Protein AF-A0A662JH43-F1 (afdb_monomer_lite)

Structure (mmCIF, N/CA/C/O backbone):
dat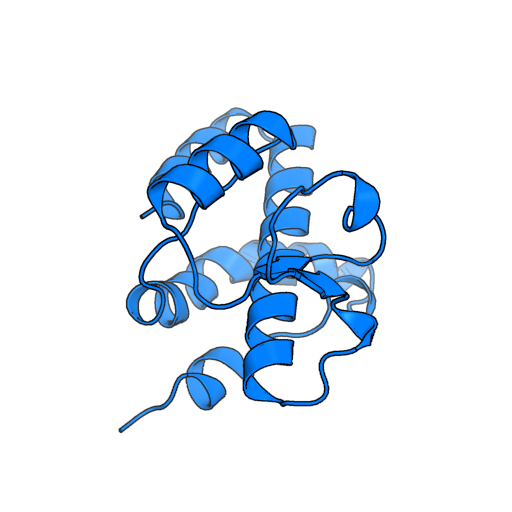a_AF-A0A662JH43-F1
#
_entry.id   AF-A0A662JH43-F1
#
loop_
_atom_site.group_PDB
_atom_site.id
_atom_site.type_symbol
_atom_site.label_atom_id
_atom_site.label_alt_id
_atom_site.label_comp_id
_atom_site.label_asym_id
_atom_site.label_entity_id
_atom_site.label_seq_id
_atom_site.pdbx_PDB_ins_code
_atom_site.Cartn_x
_atom_site.Cartn_y
_atom_site.Cartn_z
_atom_site.occupancy
_atom_site.B_iso_or_equiv
_atom_site.auth_seq_id
_atom_site.auth_comp_id
_atom_site.auth_asym_id
_atom_site.auth_atom_id
_atom_site.pdbx_PDB_model_num
ATOM 1 N N . MET A 1 1 ? -15.881 -8.369 -20.693 1.00 44.06 1 MET A N 1
ATOM 2 C CA . MET A 1 1 ? -15.525 -7.428 -19.609 1.00 44.06 1 MET A CA 1
ATOM 3 C C . MET A 1 1 ? -14.237 -7.939 -18.969 1.00 44.06 1 MET A C 1
ATOM 5 O O . MET A 1 1 ? -14.264 -9.003 -18.367 1.00 44.06 1 MET A O 1
ATOM 9 N N . VAL A 1 2 ? -13.100 -7.278 -19.202 1.00 55.19 2 VAL A N 1
ATOM 10 C CA . VAL A 1 2 ? -11.789 -7.701 -18.664 1.00 55.19 2 VAL A CA 1
ATOM 11 C C . VAL A 1 2 ? -11.764 -7.339 -17.175 1.00 55.19 2 VAL A C 1
ATOM 13 O O . VAL A 1 2 ? -11.809 -6.162 -16.828 1.00 55.19 2 VAL A O 1
ATOM 16 N N . GLY A 1 3 ? -11.802 -8.336 -16.289 1.00 76.62 3 GLY A N 1
ATOM 17 C CA . GLY A 1 3 ? -11.985 -8.128 -14.846 1.00 76.62 3 GLY A CA 1
ATOM 18 C C . GLY A 1 3 ? -10.690 -7.799 -14.088 1.00 76.62 3 GLY A C 1
ATOM 19 O O . GLY A 1 3 ? -9.588 -8.084 -14.554 1.00 76.62 3 GLY A O 1
ATOM 20 N N . PHE A 1 4 ? -10.808 -7.281 -12.859 1.00 80.88 4 PHE A N 1
ATOM 21 C CA . PHE A 1 4 ? -9.679 -7.005 -11.945 1.00 80.88 4 PHE A CA 1
ATOM 22 C C . PHE A 1 4 ? -8.697 -8.181 -11.804 1.00 80.88 4 PHE A C 1
ATOM 24 O O . PHE A 1 4 ? -7.477 -8.002 -11.787 1.00 80.88 4 PHE A O 1
ATOM 31 N N . LEU A 1 5 ? -9.215 -9.412 -11.747 1.00 81.88 5 LEU A N 1
ATOM 32 C CA . LEU A 1 5 ? -8.386 -10.615 -11.656 1.00 81.88 5 LEU A CA 1
ATOM 33 C C . LEU A 1 5 ? -7.508 -10.833 -12.890 1.00 81.88 5 LEU A C 1
ATOM 35 O O . LEU A 1 5 ? -6.438 -11.415 -12.757 1.00 81.88 5 LEU A O 1
ATOM 39 N N . GLU A 1 6 ? -7.935 -10.376 -14.066 1.00 82.69 6 GLU A N 1
ATOM 40 C CA . GLU A 1 6 ? -7.190 -10.510 -15.314 1.00 82.69 6 GLU A CA 1
ATOM 41 C C . GLU A 1 6 ? -6.037 -9.508 -15.386 1.00 82.69 6 GLU A C 1
ATOM 43 O O . GLU A 1 6 ? -4.886 -9.906 -15.579 1.00 82.69 6 GLU A O 1
ATOM 48 N N . TYR A 1 7 ? -6.317 -8.237 -15.091 1.00 81.00 7 TYR A N 1
ATOM 49 C CA . TYR A 1 7 ? -5.297 -7.189 -15.025 1.00 81.00 7 TYR A CA 1
ATOM 50 C C . TYR A 1 7 ? -4.273 -7.396 -13.906 1.00 81.00 7 TYR A C 1
ATOM 52 O O . TYR A 1 7 ? -3.178 -6.847 -13.979 1.00 81.00 7 TYR A O 1
ATOM 60 N N . SER A 1 8 ? -4.585 -8.220 -12.902 1.00 81.00 8 SER A N 1
ATOM 61 C CA . SER A 1 8 ? -3.707 -8.537 -11.768 1.00 81.00 8 SER A CA 1
ATOM 62 C C . SER A 1 8 ? -3.024 -9.917 -11.866 1.00 81.00 8 SER A C 1
ATOM 64 O O . SER A 1 8 ? -2.296 -10.319 -10.946 1.00 81.00 8 SER A O 1
ATOM 66 N N . LYS A 1 9 ? -3.192 -10.657 -12.980 1.00 82.88 9 LYS A N 1
ATOM 67 C CA . LYS A 1 9 ? -2.563 -11.985 -13.187 1.00 82.88 9 LYS A CA 1
ATOM 68 C C . LYS A 1 9 ? -1.039 -11.944 -13.093 1.00 82.88 9 LYS A C 1
ATOM 70 O O . LYS A 1 9 ? -0.443 -12.868 -12.553 1.00 82.88 9 LYS A O 1
ATOM 75 N N . TRP A 1 10 ? -0.423 -10.872 -13.584 1.00 80.94 10 TRP A N 1
ATOM 76 C CA . TRP A 1 10 ? 1.032 -10.713 -13.635 1.00 80.94 10 TRP A CA 1
ATOM 77 C C . TRP A 1 10 ? 1.686 -10.505 -12.263 1.00 80.94 10 TRP A C 1
ATOM 79 O O . TRP A 1 10 ? 2.904 -10.667 -12.157 1.00 80.94 10 TRP A O 1
ATOM 89 N N . LEU A 1 11 ? 0.910 -10.115 -11.242 1.00 81.75 11 LEU A N 1
ATOM 90 C CA . LEU A 1 11 ? 1.435 -9.849 -9.906 1.00 81.75 11 LEU A CA 1
ATOM 91 C C . LEU A 1 11 ? 1.972 -11.132 -9.287 1.00 81.75 11 LEU A C 1
ATOM 93 O O . LEU A 1 11 ? 1.227 -12.104 -9.113 1.00 81.75 11 LEU A O 1
ATOM 97 N N . LYS A 1 12 ? 3.242 -11.070 -8.906 1.00 79.44 12 LYS A N 1
ATOM 98 C CA . LYS A 1 12 ? 3.929 -12.054 -8.074 1.00 79.44 12 LYS A CA 1
ATOM 99 C C . LYS A 1 12 ? 4.296 -11.387 -6.756 1.00 79.44 12 LYS A C 1
ATOM 101 O O . LYS A 1 12 ? 4.382 -10.157 -6.694 1.00 79.44 12 LYS A O 1
ATOM 106 N N . HIS A 1 13 ? 4.486 -12.167 -5.700 1.00 76.12 13 HIS A N 1
ATOM 107 C CA . HIS A 1 13 ? 4.948 -11.582 -4.449 1.00 76.12 13 HIS A CA 1
ATOM 108 C C . HIS A 1 13 ? 6.387 -11.121 -4.624 1.00 76.12 13 HIS A C 1
ATOM 110 O O . HIS A 1 13 ? 7.220 -11.861 -5.149 1.00 76.12 13 HIS A O 1
ATOM 116 N N . PHE A 1 14 ? 6.700 -9.903 -4.180 1.00 74.81 14 PHE A N 1
ATOM 117 C CA . PHE A 1 14 ? 8.048 -9.357 -4.326 1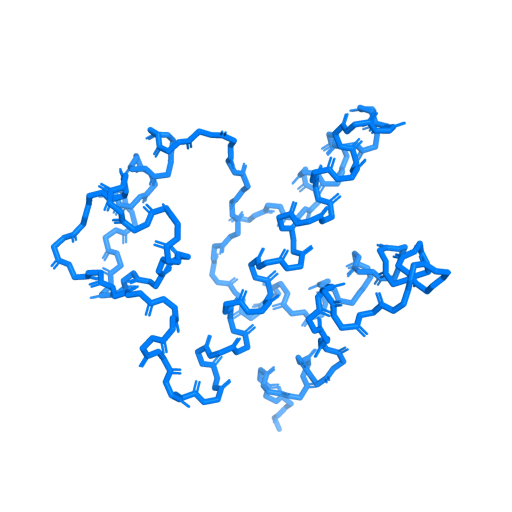.00 74.81 14 PHE A CA 1
ATOM 118 C C . PHE A 1 14 ? 9.124 -10.258 -3.686 1.00 74.81 14 PHE A C 1
ATOM 120 O O . PHE A 1 14 ? 10.257 -10.323 -4.164 1.00 74.81 14 PHE A O 1
ATOM 127 N N . ARG A 1 15 ? 8.753 -11.008 -2.636 1.00 74.38 15 ARG A N 1
ATOM 128 C CA . ARG A 1 15 ? 9.615 -11.984 -1.950 1.00 74.38 15 ARG A CA 1
ATOM 129 C C . ARG A 1 15 ? 9.901 -13.249 -2.768 1.00 74.38 15 ARG A C 1
ATOM 131 O O . ARG A 1 15 ? 10.967 -13.825 -2.602 1.00 74.38 15 ARG A O 1
ATOM 138 N N . GLU A 1 16 ? 9.001 -13.651 -3.664 1.00 82.31 16 GLU A N 1
ATOM 139 C CA . GLU A 1 16 ? 9.156 -14.839 -4.526 1.00 82.31 16 GLU A CA 1
ATOM 140 C C . GLU A 1 16 ? 10.035 -14.568 -5.758 1.00 82.31 16 GLU A C 1
ATOM 142 O O . GLU A 1 16 ? 10.413 -15.478 -6.498 1.00 82.31 16 GLU A O 1
ATOM 147 N N . ILE A 1 17 ? 10.342 -13.299 -6.026 1.00 82.19 17 ILE A N 1
ATOM 148 C CA . ILE A 1 17 ? 11.148 -12.897 -7.173 1.00 82.19 17 ILE A CA 1
ATOM 149 C C . ILE A 1 17 ? 12.624 -12.968 -6.777 1.00 82.19 17 ILE A C 1
ATOM 151 O O . ILE A 1 17 ? 13.060 -12.266 -5.868 1.00 82.19 17 ILE A O 1
ATOM 155 N N . GLY A 1 18 ? 13.399 -13.788 -7.494 1.00 81.62 18 GLY A N 1
ATOM 156 C CA . GLY A 1 18 ? 14.859 -13.852 -7.341 1.00 81.62 18 GLY A CA 1
ATOM 157 C C . GLY A 1 18 ? 15.513 -12.472 -7.488 1.00 81.62 18 GLY A C 1
ATOM 158 O O . GLY A 1 18 ? 15.041 -11.643 -8.269 1.00 81.62 18 GLY A O 1
ATOM 159 N N . SER A 1 19 ? 16.575 -12.218 -6.722 1.00 78.12 19 SER A N 1
ATOM 160 C CA . SER A 1 19 ? 17.290 -10.931 -6.607 1.00 78.12 19 SER A CA 1
ATOM 161 C C . SER A 1 19 ? 17.554 -10.239 -7.948 1.00 78.12 19 SER A C 1
ATOM 163 O O . SER A 1 19 ? 17.207 -9.079 -8.155 1.00 78.12 19 SER A O 1
ATOM 165 N N . ASP A 1 20 ? 18.091 -11.004 -8.878 1.00 78.44 20 ASP A N 1
ATOM 166 C CA . ASP A 1 20 ? 18.469 -10.695 -10.254 1.00 78.44 20 ASP A CA 1
ATOM 167 C C . ASP A 1 20 ? 17.268 -10.239 -11.102 1.00 78.44 20 ASP A C 1
ATOM 169 O O . ASP A 1 20 ? 17.388 -9.367 -11.964 1.00 78.44 20 ASP A O 1
ATOM 173 N N . ARG A 1 21 ? 16.062 -10.724 -10.786 1.00 81.69 21 ARG A N 1
ATOM 174 C CA . ARG A 1 21 ? 14.815 -10.344 -11.468 1.00 81.69 21 ARG A CA 1
ATOM 175 C C . ARG A 1 21 ? 14.058 -9.209 -10.778 1.00 81.69 21 ARG A C 1
ATOM 177 O O . ARG A 1 21 ? 13.188 -8.607 -11.412 1.00 81.69 21 ARG A O 1
ATOM 184 N N . LYS A 1 22 ? 14.382 -8.861 -9.524 1.00 82.69 22 LYS A N 1
ATOM 185 C CA . LYS A 1 22 ? 13.698 -7.783 -8.777 1.00 82.69 22 LYS A CA 1
ATOM 186 C C . LYS A 1 22 ? 13.858 -6.426 -9.448 1.00 82.69 22 LYS A C 1
ATOM 188 O O . LYS A 1 22 ? 12.896 -5.660 -9.491 1.00 82.69 22 LYS A O 1
ATOM 193 N N . LYS A 1 23 ? 15.032 -6.141 -10.022 1.00 82.19 23 LYS A N 1
ATOM 194 C CA . LYS A 1 23 ? 15.283 -4.888 -10.752 1.00 82.19 23 LYS A CA 1
ATOM 195 C C . LYS A 1 23 ? 14.370 -4.764 -11.972 1.00 82.19 23 LYS A C 1
ATOM 197 O O . LYS A 1 23 ? 13.691 -3.751 -12.134 1.00 82.19 23 LYS A O 1
ATOM 202 N N . VAL A 1 24 ? 14.291 -5.816 -12.788 1.00 84.81 24 VAL A N 1
ATOM 203 C CA . VAL A 1 24 ? 13.427 -5.845 -13.981 1.00 84.81 24 VAL A CA 1
ATOM 204 C C . VAL A 1 24 ? 11.960 -5.744 -13.576 1.00 84.81 24 VAL A C 1
ATOM 206 O O . VAL A 1 24 ? 11.218 -4.936 -14.129 1.00 84.81 24 VAL A O 1
ATOM 209 N N . TYR A 1 25 ? 11.546 -6.510 -12.568 1.00 83.75 25 TYR A N 1
ATOM 210 C CA . TYR A 1 25 ? 10.173 -6.482 -12.079 1.00 83.75 25 TYR A CA 1
ATOM 211 C C . TYR A 1 25 ? 9.766 -5.096 -11.566 1.00 83.75 25 TYR A C 1
ATOM 213 O O . TYR A 1 25 ? 8.722 -4.588 -11.966 1.00 83.75 25 TYR A O 1
ATOM 221 N N . SER A 1 26 ? 10.619 -4.455 -10.762 1.00 83.44 26 SER A N 1
ATOM 222 C CA . SER A 1 26 ? 10.402 -3.089 -10.265 1.00 83.44 26 SER A CA 1
ATOM 223 C C . SER A 1 26 ? 10.323 -2.083 -11.412 1.00 83.44 26 SER A C 1
ATOM 225 O O . SER A 1 26 ? 9.473 -1.204 -11.405 1.00 83.44 26 SER A O 1
ATOM 227 N N . THR A 1 27 ? 11.159 -2.243 -12.442 1.00 85.38 27 THR A N 1
ATOM 228 C CA . THR A 1 27 ? 11.140 -1.368 -13.628 1.00 85.38 27 THR A CA 1
ATOM 229 C C . THR A 1 27 ? 9.832 -1.492 -14.413 1.00 85.38 27 THR A C 1
ATOM 231 O O . THR A 1 27 ? 9.326 -0.505 -14.941 1.00 85.38 27 THR A O 1
ATOM 234 N N . LEU A 1 28 ? 9.258 -2.696 -14.479 1.00 89.06 28 LEU A N 1
ATOM 235 C CA . LEU A 1 28 ? 8.000 -2.955 -15.180 1.00 89.06 28 LEU A CA 1
ATOM 236 C C . LEU A 1 28 ? 6.757 -2.633 -14.338 1.00 89.06 28 LEU A C 1
ATOM 238 O O . LEU A 1 28 ? 5.667 -2.526 -14.907 1.00 89.06 28 LEU A O 1
ATOM 242 N N . LEU A 1 29 ? 6.901 -2.496 -13.016 1.00 91.19 29 LEU A N 1
ATOM 243 C CA . LEU A 1 29 ? 5.787 -2.304 -12.090 1.00 91.19 29 LEU A CA 1
ATOM 244 C C . LEU A 1 29 ? 4.933 -1.075 -12.447 1.00 91.19 29 LEU A C 1
ATOM 246 O O . LEU A 1 29 ? 3.733 -1.283 -12.620 1.00 91.19 29 LEU A O 1
ATOM 250 N N . PRO A 1 30 ? 5.484 0.142 -12.664 1.00 91.94 30 PRO A N 1
ATOM 251 C CA . PRO A 1 30 ? 4.677 1.320 -12.997 1.00 91.94 30 PRO A CA 1
ATOM 252 C C . PRO A 1 30 ? 3.776 1.103 -14.202 1.00 91.94 30 PRO A C 1
ATOM 254 O O . PRO A 1 30 ? 2.558 1.221 -14.113 1.00 91.94 30 PRO A O 1
ATOM 257 N N . ARG A 1 31 ? 4.358 0.659 -15.321 1.00 91.12 31 ARG A N 1
ATOM 258 C CA . ARG A 1 31 ? 3.618 0.429 -16.568 1.00 91.12 31 ARG A CA 1
ATOM 259 C C . ARG A 1 31 ? 2.492 -0.591 -16.401 1.00 91.12 31 ARG A C 1
ATOM 261 O O . ARG A 1 31 ? 1.475 -0.504 -17.083 1.00 91.12 31 ARG A O 1
ATOM 268 N N . ARG A 1 32 ? 2.684 -1.604 -15.555 1.00 89.62 32 ARG A N 1
ATOM 269 C CA . ARG A 1 32 ? 1.656 -2.619 -15.306 1.00 89.62 32 ARG A CA 1
ATOM 270 C C . ARG A 1 32 ? 0.610 -2.138 -14.305 1.00 89.62 32 ARG A C 1
ATOM 272 O O . ARG A 1 32 ? -0.561 -2.469 -14.477 1.00 89.62 32 ARG A O 1
ATOM 279 N N . PHE A 1 33 ? 1.012 -1.354 -13.308 1.00 91.88 33 PHE A N 1
ATOM 280 C CA . PHE A 1 33 ? 0.106 -0.755 -12.337 1.00 91.88 33 PHE A CA 1
ATOM 281 C C . PHE A 1 33 ? -0.861 0.233 -12.992 1.00 91.88 33 PHE A C 1
ATOM 283 O O . PHE A 1 33 ? -2.034 0.208 -12.647 1.00 91.88 33 PHE A O 1
ATOM 290 N N . GLU A 1 34 ? -0.442 0.974 -14.022 1.00 91.00 34 GLU A N 1
ATOM 291 C CA . GLU A 1 34 ? -1.335 1.841 -14.818 1.00 91.00 34 GLU A CA 1
ATOM 292 C C . GLU A 1 34 ? -2.573 1.125 -15.374 1.00 91.00 34 GLU A C 1
ATOM 294 O O . GLU A 1 34 ? -3.614 1.735 -15.578 1.00 91.00 34 GLU A O 1
ATOM 299 N N . LYS A 1 35 ? -2.494 -0.189 -15.612 1.00 90.19 35 LYS A N 1
ATOM 300 C CA . LYS A 1 35 ? -3.648 -0.971 -16.081 1.00 90.19 35 LYS A CA 1
ATOM 301 C C . LYS A 1 35 ? -4.613 -1.344 -14.955 1.00 90.19 35 LYS A C 1
ATOM 303 O O . LYS A 1 35 ? -5.767 -1.660 -15.217 1.00 90.19 35 LYS A O 1
ATOM 308 N N . VAL A 1 36 ? -4.126 -1.364 -13.717 1.00 90.06 36 VAL A N 1
ATOM 309 C CA . VAL A 1 36 ? -4.886 -1.730 -12.515 1.00 90.06 36 VAL A CA 1
ATOM 310 C C . VAL A 1 36 ? -5.424 -0.487 -11.809 1.00 90.06 36 VAL A C 1
ATOM 312 O O . VAL A 1 36 ? -6.535 -0.532 -11.295 1.00 90.06 36 VAL A O 1
ATOM 315 N N . LYS A 1 37 ? -4.675 0.624 -11.823 1.00 92.31 37 LYS A N 1
ATOM 316 C CA . LYS A 1 37 ? -5.016 1.898 -11.175 1.00 92.31 37 LYS A CA 1
ATOM 317 C C . LYS A 1 37 ? -6.444 2.383 -11.488 1.00 92.31 37 LYS A C 1
ATOM 319 O O . LYS A 1 37 ? -7.123 2.773 -10.544 1.00 92.31 37 LYS A O 1
ATOM 324 N N . PRO A 1 38 ? -6.966 2.310 -12.732 1.00 92.19 38 PRO A N 1
ATOM 325 C CA . PRO A 1 38 ? -8.340 2.726 -13.030 1.00 92.19 38 PRO A CA 1
ATOM 326 C C . PRO A 1 38 ? -9.422 1.903 -12.321 1.00 92.19 38 PRO A C 1
ATOM 328 O O . PRO A 1 38 ? -10.545 2.372 -12.190 1.00 92.19 38 PRO A O 1
ATOM 331 N N . LEU A 1 39 ? -9.092 0.691 -11.865 1.00 90.81 39 LEU A N 1
ATOM 332 C CA . LEU A 1 39 ? -9.992 -0.204 -11.129 1.00 90.81 39 LEU A CA 1
ATOM 333 C C . LEU A 1 39 ? -9.950 0.030 -9.612 1.00 90.81 39 LEU A C 1
ATOM 335 O O . LEU A 1 39 ? -10.599 -0.703 -8.869 1.00 90.81 39 LEU A O 1
ATOM 339 N N . LEU A 1 40 ? -9.137 0.984 -9.153 1.00 91.50 40 LEU A N 1
ATOM 340 C CA . LEU A 1 40 ? -9.013 1.379 -7.757 1.00 91.50 40 LEU A CA 1
ATOM 341 C C . LEU A 1 40 ? -9.610 2.777 -7.585 1.00 91.50 40 LEU A C 1
ATOM 343 O O . LEU A 1 40 ? -9.319 3.700 -8.356 1.00 91.50 40 LEU A O 1
ATOM 347 N N . ASP A 1 41 ? -10.432 2.942 -6.554 1.00 92.44 41 ASP A N 1
ATOM 348 C CA . ASP A 1 41 ? -11.045 4.236 -6.257 1.00 92.44 41 ASP A CA 1
ATOM 349 C C . ASP A 1 41 ? -10.009 5.223 -5.722 1.00 92.44 41 ASP A C 1
ATOM 351 O O . ASP A 1 41 ? -9.936 6.354 -6.198 1.00 92.44 41 ASP A O 1
ATOM 355 N N . VAL A 1 42 ? -9.158 4.757 -4.801 1.00 93.44 42 VAL A N 1
ATOM 356 C CA . VAL A 1 42 ? -8.147 5.562 -4.108 1.00 93.44 42 VAL A CA 1
ATOM 357 C C . VAL A 1 42 ? -6.814 4.825 -4.086 1.00 93.44 42 VAL A C 1
ATOM 359 O O . VAL A 1 42 ? -6.758 3.620 -3.829 1.00 93.44 42 VAL A O 1
ATOM 362 N N . VAL A 1 43 ? -5.729 5.564 -4.320 1.00 95.19 43 VAL A N 1
ATOM 363 C CA . VAL A 1 43 ? -4.355 5.076 -4.156 1.00 95.19 43 VAL A CA 1
ATOM 364 C C . VAL A 1 43 ? -3.554 6.163 -3.452 1.00 95.19 43 VAL A C 1
ATOM 366 O O . VAL A 1 43 ? -3.338 7.234 -4.013 1.00 95.19 43 VAL A O 1
ATOM 369 N N . LYS A 1 44 ? -3.108 5.891 -2.223 1.00 95.31 44 LYS A N 1
ATOM 370 C CA . LYS A 1 44 ? -2.275 6.803 -1.427 1.00 95.31 44 LYS A CA 1
ATOM 371 C C . LYS A 1 44 ? -1.082 6.049 -0.863 1.00 95.31 44 LYS A C 1
ATOM 373 O O . LYS A 1 44 ? -1.225 4.912 -0.413 1.00 95.31 44 LYS A O 1
ATOM 378 N N . ILE A 1 45 ? 0.086 6.679 -0.892 1.00 94.88 45 ILE A N 1
ATOM 379 C CA . ILE A 1 45 ? 1.340 6.113 -0.400 1.00 94.88 45 ILE A CA 1
ATOM 380 C C . ILE A 1 45 ? 1.809 6.985 0.761 1.00 94.88 45 ILE A C 1
ATOM 382 O O . ILE A 1 45 ? 2.082 8.173 0.600 1.00 94.88 45 ILE A O 1
ATOM 386 N N . ARG A 1 46 ? 1.856 6.406 1.959 1.00 93.81 46 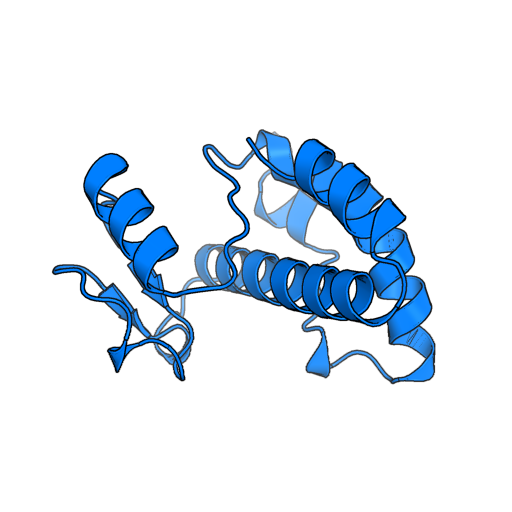ARG A N 1
ATOM 387 C CA . ARG A 1 46 ? 2.213 7.099 3.203 1.00 93.81 46 ARG A CA 1
ATOM 388 C C . ARG A 1 46 ?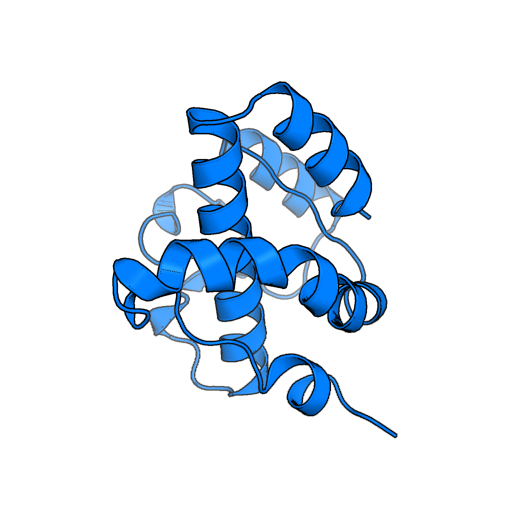 3.345 6.360 3.902 1.00 93.81 46 ARG A C 1
ATOM 390 O O . ARG A 1 46 ? 3.492 5.150 3.731 1.00 93.81 46 ARG A O 1
ATOM 397 N N . PHE A 1 47 ? 4.153 7.100 4.655 1.00 90.31 47 PHE A N 1
ATOM 398 C CA . PHE A 1 47 ? 5.373 6.579 5.295 1.00 90.31 47 PHE A CA 1
ATOM 399 C C . PHE A 1 47 ? 5.260 6.486 6.813 1.00 90.31 47 PHE A C 1
ATOM 401 O O . PHE A 1 47 ? 6.153 5.946 7.461 1.00 90.31 47 PHE A O 1
ATOM 408 N N . ASN A 1 48 ? 4.161 6.979 7.377 1.00 92.31 48 ASN A N 1
ATOM 409 C CA . ASN A 1 48 ? 3.847 6.856 8.788 1.00 92.31 48 ASN A CA 1
ATOM 410 C C . ASN A 1 48 ? 2.397 6.396 8.968 1.00 92.31 48 ASN A C 1
ATOM 412 O O . ASN A 1 48 ? 1.539 6.586 8.103 1.00 92.31 48 ASN A O 1
ATOM 416 N N . VAL A 1 49 ? 2.142 5.755 10.105 1.00 94.25 49 VAL A N 1
ATOM 417 C CA . VAL A 1 49 ? 0.826 5.197 10.424 1.00 94.25 49 VAL A CA 1
ATOM 418 C C . VAL A 1 49 ? -0.187 6.300 10.732 1.00 94.25 49 VAL A C 1
ATOM 420 O O . VAL A 1 49 ? -1.353 6.157 10.381 1.00 94.25 49 VAL A O 1
ATOM 423 N N . SER A 1 50 ? 0.236 7.435 11.295 1.00 95.44 50 SER A N 1
ATOM 424 C CA . SER A 1 50 ? -0.664 8.555 11.595 1.00 95.44 50 SER A CA 1
ATOM 425 C C . SER A 1 50 ? -1.350 9.115 10.344 1.00 95.44 50 SER A C 1
ATOM 427 O O . SER A 1 50 ? -2.551 9.360 10.360 1.00 95.44 50 SER A O 1
ATOM 429 N N . GLU A 1 51 ? -0.637 9.248 9.224 1.00 95.44 51 GLU A N 1
ATOM 430 C CA . GLU A 1 51 ? -1.234 9.647 7.943 1.00 95.44 51 GLU A CA 1
ATOM 431 C C . GLU A 1 51 ? -2.224 8.605 7.412 1.00 95.44 51 GLU A C 1
ATOM 433 O O . GLU A 1 51 ? -3.235 8.962 6.804 1.00 95.44 51 GLU A O 1
ATOM 438 N N . VAL A 1 52 ? -1.951 7.316 7.637 1.00 95.50 52 VAL A N 1
ATOM 439 C CA . VAL A 1 52 ? -2.885 6.240 7.282 1.00 95.50 52 VAL A CA 1
ATOM 440 C C . VAL A 1 52 ? -4.163 6.356 8.112 1.00 95.50 52 VAL A C 1
ATOM 442 O O . VAL A 1 52 ? -5.248 6.231 7.552 1.00 95.50 52 VAL A O 1
ATOM 445 N N . GLN A 1 53 ? -4.058 6.668 9.405 1.00 96.38 53 GLN A N 1
ATOM 446 C CA . GLN A 1 53 ? -5.217 6.862 10.281 1.00 96.38 53 GLN A CA 1
ATOM 447 C C . GLN A 1 53 ? -6.116 8.005 9.804 1.00 96.38 53 GLN A C 1
ATOM 449 O O . GLN A 1 53 ? -7.316 7.796 9.626 1.00 96.38 53 GLN A O 1
ATOM 454 N N . VAL A 1 54 ? -5.534 9.160 9.466 1.00 96.50 54 VAL A N 1
ATOM 455 C CA . VAL A 1 54 ? -6.278 10.302 8.901 1.00 96.50 54 VAL A CA 1
ATOM 456 C C . VAL A 1 54 ? -7.025 9.906 7.619 1.00 96.50 54 VAL A C 1
ATOM 458 O O . VAL A 1 54 ? -8.183 10.280 7.422 1.00 96.50 54 VAL A O 1
ATOM 461 N N . LEU A 1 55 ? -6.400 9.106 6.746 1.00 95.31 55 LEU A N 1
ATOM 462 C CA . LEU A 1 55 ? -7.062 8.602 5.537 1.00 95.31 55 LEU A CA 1
ATOM 463 C C . LEU A 1 55 ? -8.229 7.662 5.863 1.00 95.31 55 LEU A C 1
ATOM 465 O O . LEU A 1 55 ? -9.280 7.756 5.230 1.00 95.31 55 LEU A O 1
ATOM 469 N N . LEU A 1 56 ? -8.070 6.761 6.833 1.00 95.94 56 LEU A N 1
ATOM 470 C CA . LEU A 1 56 ? -9.122 5.820 7.224 1.00 95.94 56 LEU A CA 1
ATOM 471 C C . LEU A 1 56 ? -10.328 6.525 7.858 1.00 95.94 56 LEU A C 1
ATOM 473 O O . LEU A 1 56 ? -11.468 6.145 7.579 1.00 95.94 56 LEU A O 1
ATOM 477 N N . GLU A 1 57 ? -10.096 7.564 8.659 1.00 94.69 57 GLU A N 1
ATOM 478 C CA . GLU A 1 57 ? -11.148 8.398 9.252 1.00 94.69 57 GLU A CA 1
ATOM 479 C C . GLU A 1 57 ? -11.953 9.164 8.197 1.00 94.69 57 GLU A C 1
ATOM 481 O O . GLU A 1 57 ? -13.179 9.264 8.305 1.00 94.69 57 GLU A O 1
ATOM 486 N N . GLY A 1 58 ? -11.277 9.663 7.156 1.00 95.12 58 GLY A N 1
ATOM 487 C CA . GLY A 1 58 ? -11.915 10.362 6.041 1.00 95.12 58 GLY A CA 1
ATOM 488 C C . GLY A 1 58 ? -12.680 9.428 5.099 1.00 95.12 58 GLY A C 1
ATOM 489 O O . GLY A 1 58 ? -13.819 9.714 4.736 1.00 95.12 58 GLY A O 1
ATOM 490 N N . LEU A 1 59 ? -12.076 8.297 4.719 1.00 95.12 59 LEU A N 1
ATOM 491 C CA . LEU A 1 59 ? -12.657 7.355 3.752 1.00 95.12 59 LEU A CA 1
ATOM 492 C C . LEU A 1 59 ? -13.755 6.471 4.350 1.00 95.12 59 LEU A C 1
ATOM 494 O O . LEU A 1 59 ? -14.638 6.021 3.623 1.00 95.12 59 LEU A O 1
ATOM 498 N N . LYS A 1 60 ? -13.679 6.187 5.654 1.00 95.25 60 LYS A N 1
ATOM 499 C CA . LYS A 1 60 ? -14.599 5.306 6.391 1.00 95.25 60 LYS A CA 1
ATOM 500 C C . LYS A 1 60 ? -14.878 3.967 5.674 1.00 95.25 60 LYS A C 1
ATOM 502 O O . LYS A 1 60 ? -16.039 3.635 5.418 1.00 95.25 60 LYS A O 1
ATOM 507 N N . PRO A 1 61 ? -13.839 3.182 5.328 1.00 95.12 61 PRO A N 1
ATOM 508 C CA . PRO A 1 61 ? -14.020 1.939 4.587 1.00 95.12 61 PRO A CA 1
ATOM 509 C C . PRO A 1 61 ? -14.804 0.889 5.384 1.00 95.12 61 PRO A C 1
ATOM 511 O O . PRO A 1 61 ? -14.674 0.762 6.598 1.00 95.12 61 PRO A O 1
ATOM 514 N N . LEU A 1 62 ? -15.566 0.045 4.684 1.00 95.19 62 LEU A N 1
ATOM 515 C CA . LEU A 1 62 ? -16.332 -1.034 5.322 1.00 95.19 62 LEU A CA 1
ATOM 516 C C . LEU A 1 62 ? -15.439 -2.058 6.051 1.00 95.19 62 LEU A C 1
ATOM 518 O O . LEU A 1 62 ? -15.839 -2.605 7.081 1.00 95.19 62 LEU A O 1
ATOM 522 N N . LEU A 1 63 ? -14.263 -2.338 5.485 1.00 95.00 63 LEU A N 1
ATOM 523 C CA . LEU A 1 63 ? -13.281 -3.299 5.978 1.00 95.00 63 LEU A CA 1
ATOM 524 C C . LEU A 1 63 ? -11.874 -2.804 5.639 1.00 95.00 63 LEU A C 1
ATOM 526 O O . LEU A 1 63 ? -11.608 -2.437 4.496 1.00 95.00 63 LEU A O 1
ATOM 530 N N . VAL A 1 64 ? -10.966 -2.887 6.607 1.00 96.50 64 VAL A N 1
ATOM 531 C CA . VAL A 1 64 ? -9.536 -2.625 6.418 1.00 96.50 64 VAL A CA 1
ATOM 532 C C . VAL A 1 64 ? -8.772 -3.941 6.499 1.00 96.50 64 VAL A C 1
ATOM 534 O O . VAL A 1 64 ? -8.914 -4.702 7.455 1.00 96.50 64 VAL A O 1
ATOM 537 N N . ILE A 1 65 ? -7.950 -4.217 5.492 1.00 96.56 65 ILE A N 1
ATOM 538 C CA . ILE A 1 65 ? -7.020 -5.348 5.498 1.00 96.56 65 ILE A CA 1
ATOM 539 C C . ILE A 1 65 ? -5.633 -4.776 5.769 1.00 96.56 65 ILE A C 1
ATOM 541 O O . ILE A 1 65 ? -5.185 -3.906 5.027 1.00 96.56 65 ILE A O 1
ATOM 545 N N . VAL A 1 66 ? -4.976 -5.242 6.829 1.00 95.69 66 VAL A N 1
ATOM 546 C CA . VAL A 1 66 ? -3.694 -4.696 7.295 1.00 95.69 66 VAL A CA 1
ATOM 547 C C . VAL A 1 66 ? -2.631 -5.789 7.281 1.00 95.69 66 VAL A C 1
ATOM 549 O O . VAL A 1 66 ? -2.916 -6.921 7.682 1.00 95.69 66 VAL A O 1
ATOM 552 N N . ASP A 1 67 ? -1.413 -5.440 6.858 1.00 94.00 67 ASP A N 1
ATOM 553 C CA . ASP A 1 67 ? -0.230 -6.296 7.016 1.00 94.00 67 ASP A CA 1
ATOM 554 C C . ASP A 1 67 ? -0.114 -6.754 8.479 1.00 94.00 67 ASP A C 1
ATOM 556 O O . ASP A 1 67 ? -0.321 -5.972 9.413 1.00 94.00 67 ASP A O 1
ATOM 560 N N . ASP A 1 68 ? 0.195 -8.034 8.691 1.00 95.12 68 ASP A N 1
ATOM 561 C CA . ASP A 1 68 ? 0.251 -8.638 10.023 1.00 95.12 68 ASP A CA 1
ATOM 562 C C . ASP A 1 68 ? 1.158 -7.876 11.003 1.00 95.12 68 ASP A C 1
ATOM 564 O O . ASP A 1 68 ? 0.869 -7.868 12.203 1.00 95.12 68 ASP A O 1
ATOM 568 N N . LYS A 1 69 ? 2.222 -7.229 10.507 1.00 93.62 69 LYS A N 1
ATOM 569 C CA . LYS A 1 69 ? 3.178 -6.459 11.314 1.00 93.62 69 LYS A CA 1
ATOM 570 C C . LYS A 1 69 ? 2.630 -5.102 11.738 1.00 93.62 69 LYS A C 1
ATOM 572 O O . LYS A 1 69 ? 2.888 -4.691 12.859 1.00 93.62 69 LYS A O 1
ATOM 577 N N . LEU A 1 70 ? 1.854 -4.445 10.876 1.00 94.56 70 LEU A N 1
ATOM 578 C CA . LEU A 1 70 ? 1.268 -3.123 11.141 1.00 94.56 70 LEU A CA 1
ATOM 579 C C . LEU A 1 70 ? -0.106 -3.204 11.817 1.00 94.56 70 LEU A C 1
ATOM 581 O O . LEU A 1 70 ? -0.674 -2.188 12.211 1.00 94.56 70 LEU A O 1
ATOM 585 N N . TYR A 1 71 ? -0.662 -4.410 11.962 1.00 96.12 71 TYR A N 1
ATOM 586 C CA . TYR A 1 71 ? -2.024 -4.616 12.450 1.00 96.12 71 TYR A CA 1
ATOM 587 C C . TYR A 1 71 ? -2.315 -3.922 13.784 1.00 96.12 71 TYR A C 1
ATOM 589 O O . TYR A 1 71 ? -3.415 -3.405 13.968 1.00 96.12 71 TYR A O 1
ATOM 597 N N . ASN A 1 72 ? -1.364 -3.924 14.720 1.00 96.44 72 ASN A N 1
ATOM 598 C CA . ASN A 1 72 ? -1.562 -3.319 16.039 1.00 96.44 72 ASN A CA 1
ATOM 599 C C . ASN A 1 72 ? -1.459 -1.789 16.013 1.00 96.44 72 ASN A C 1
ATOM 601 O O . ASN A 1 72 ? -2.038 -1.150 16.879 1.00 96.44 72 ASN A O 1
ATOM 605 N N . GLU A 1 73 ? -0.773 -1.221 15.021 1.00 96.44 73 GLU A N 1
ATOM 606 C CA . GLU A 1 73 ? -0.534 0.222 14.910 1.00 96.44 73 GLU A CA 1
ATOM 607 C C . GLU A 1 73 ? -1.693 0.948 14.207 1.00 96.44 73 GLU A C 1
ATOM 609 O O . GLU A 1 73 ? -1.949 2.118 14.465 1.00 96.44 73 GLU A O 1
ATOM 614 N N . VAL A 1 74 ? -2.421 0.258 13.323 1.00 96.25 74 VAL A N 1
ATOM 615 C CA . VAL A 1 74 ? -3.565 0.827 12.590 1.00 96.25 74 VAL A CA 1
ATOM 616 C C . VAL A 1 74 ? -4.842 0.658 13.405 1.00 96.25 74 VAL A C 1
ATOM 618 O O . VAL A 1 74 ? -5.347 -0.455 13.514 1.00 96.25 74 VAL A O 1
ATOM 621 N N . GLU A 1 75 ? -5.424 1.714 13.958 1.00 96.06 75 GLU A N 1
ATOM 622 C CA . GLU A 1 75 ? -6.671 1.636 14.731 1.00 96.06 75 GLU A CA 1
ATOM 623 C C . GLU A 1 75 ? -7.892 1.845 13.829 1.00 96.06 75 GLU A C 1
ATOM 625 O O . GLU A 1 75 ? -8.137 2.935 13.321 1.00 96.06 75 GLU A O 1
ATOM 630 N N . TYR A 1 76 ? -8.681 0.788 13.629 1.00 97.06 76 TYR A N 1
ATOM 631 C CA . TYR A 1 76 ? -9.952 0.874 12.917 1.00 97.06 76 TYR A CA 1
ATOM 632 C C . TYR A 1 76 ? -10.916 -0.214 13.416 1.00 97.06 76 TYR A C 1
ATOM 634 O O . TYR A 1 76 ? -10.477 -1.360 13.569 1.00 97.06 76 TYR A O 1
ATOM 642 N N . PRO A 1 77 ? -12.215 0.074 13.645 1.00 93.62 77 PRO A N 1
ATOM 643 C CA . PRO A 1 77 ? -13.146 -0.892 14.242 1.00 93.62 77 PRO A CA 1
ATOM 644 C C . PRO A 1 77 ? -13.307 -2.187 13.437 1.00 93.62 77 PRO A C 1
ATOM 646 O O . PRO A 1 77 ? -13.455 -3.269 13.999 1.00 93.62 77 PRO A O 1
ATOM 649 N N . ARG A 1 78 ? -13.275 -2.087 12.104 1.00 95.25 78 ARG A N 1
ATOM 650 C CA . ARG A 1 78 ? -13.456 -3.215 11.178 1.00 95.25 78 ARG A CA 1
ATOM 651 C C . ARG A 1 78 ? -12.159 -3.501 10.426 1.00 95.25 78 ARG A C 1
ATOM 653 O O . ARG A 1 78 ? -12.082 -3.271 9.221 1.00 95.25 78 ARG A O 1
ATOM 660 N N . LYS A 1 79 ? -11.132 -3.978 11.136 1.00 96.56 79 LYS A N 1
ATOM 661 C CA . LYS A 1 79 ? -9.845 -4.389 10.545 1.00 96.56 79 LYS A CA 1
ATOM 662 C C . LYS A 1 79 ? -9.579 -5.888 10.683 1.00 96.56 79 LYS A C 1
ATOM 664 O O . LYS A 1 79 ? -9.988 -6.518 11.655 1.00 96.56 79 LYS A O 1
ATOM 669 N N . VAL A 1 80 ? -8.858 -6.456 9.720 1.00 96.38 80 VAL A N 1
ATOM 670 C CA . VAL A 1 80 ? -8.404 -7.854 9.723 1.00 96.38 80 VAL A CA 1
ATOM 671 C C . VAL A 1 80 ? -6.949 -7.954 9.273 1.00 96.38 80 VAL A C 1
ATOM 673 O O . VAL A 1 80 ? -6.479 -7.145 8.476 1.00 96.38 80 VAL A O 1
ATOM 676 N N . LYS A 1 81 ? -6.238 -8.965 9.779 1.00 96.38 81 LYS A N 1
ATOM 677 C CA . LYS A 1 81 ? -4.879 -9.298 9.332 1.00 96.38 81 LYS A CA 1
ATOM 678 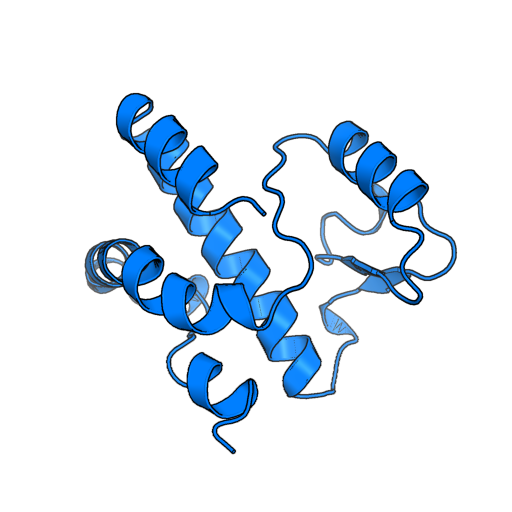C C . LYS A 1 81 ? -4.899 -9.861 7.914 1.00 96.38 81 LYS A C 1
ATOM 680 O O . LYS A 1 81 ? -5.779 -10.667 7.595 1.00 96.38 81 LYS A O 1
ATOM 685 N N . GLU A 1 82 ? -3.915 -9.504 7.095 1.00 93.69 82 GLU A N 1
ATOM 686 C CA . GLU A 1 82 ? -3.779 -10.030 5.734 1.00 93.69 82 GLU A CA 1
ATOM 687 C C . GLU A 1 82 ? -3.664 -11.562 5.702 1.00 93.69 82 GLU A C 1
ATOM 689 O O . GLU A 1 82 ? -4.280 -12.200 4.846 1.00 93.69 82 GLU A O 1
ATOM 694 N N . SER A 1 83 ? -2.991 -12.171 6.688 1.00 92.44 83 SER A N 1
ATOM 695 C CA . SER A 1 83 ? -2.867 -13.628 6.831 1.00 92.44 83 SER A CA 1
ATOM 696 C C . SER A 1 83 ? -4.208 -14.360 6.941 1.00 92.44 83 SER A C 1
ATOM 698 O O . SER A 1 83 ? -4.308 -15.540 6.594 1.00 92.44 83 SER A O 1
ATOM 700 N N . ARG A 1 84 ? -5.268 -13.674 7.390 1.00 92.81 84 ARG A N 1
ATOM 701 C CA . ARG A 1 84 ? -6.618 -14.244 7.527 1.00 92.81 84 ARG A CA 1
ATOM 702 C C . ARG A 1 84 ? -7.432 -14.184 6.237 1.00 92.81 84 ARG A C 1
ATOM 704 O O . ARG A 1 84 ? -8.488 -14.812 6.160 1.00 92.81 84 ARG A O 1
ATOM 711 N N . ILE A 1 85 ? -6.958 -13.470 5.218 1.00 92.12 85 ILE A N 1
ATOM 712 C CA . ILE A 1 85 ? -7.658 -13.331 3.944 1.00 92.12 85 ILE A CA 1
ATOM 713 C C . ILE A 1 85 ? -7.534 -14.618 3.129 1.00 92.12 85 ILE A C 1
ATOM 715 O O . ILE A 1 85 ? -6.440 -15.075 2.775 1.00 92.12 85 ILE A O 1
ATOM 719 N N . LYS A 1 86 ? -8.680 -15.199 2.772 1.00 87.56 86 LYS A N 1
ATOM 720 C CA . LYS A 1 86 ? -8.755 -16.413 1.943 1.00 87.56 86 LYS A CA 1
ATOM 721 C C . LYS A 1 86 ? -9.205 -16.104 0.519 1.00 87.56 86 LYS A C 1
ATOM 723 O O . LYS A 1 86 ? -8.806 -16.797 -0.415 1.00 87.56 86 LYS A O 1
ATOM 728 N N . GLU A 1 87 ? -9.988 -15.046 0.333 1.00 86.88 87 GLU A N 1
ATOM 729 C CA . GLU A 1 87 ? -10.578 -14.709 -0.954 1.00 86.88 87 GLU A CA 1
ATOM 730 C C . GLU A 1 87 ? -9.523 -14.215 -1.948 1.00 86.88 87 GLU A C 1
ATOM 732 O O . GLU A 1 87 ? -8.777 -13.263 -1.702 1.00 86.88 87 GLU A O 1
ATOM 737 N N . ARG A 1 88 ? -9.491 -14.841 -3.130 1.00 84.44 88 ARG A N 1
ATOM 738 C CA . ARG A 1 88 ? -8.470 -14.603 -4.161 1.00 84.44 88 ARG A CA 1
ATOM 739 C C . ARG A 1 88 ? -8.356 -13.136 -4.587 1.00 84.44 88 ARG A C 1
ATOM 741 O O . ARG A 1 88 ? -7.248 -12.652 -4.800 1.00 84.44 88 ARG A O 1
ATOM 748 N N . HIS A 1 89 ? -9.480 -12.437 -4.729 1.00 83.50 89 HIS A N 1
ATOM 749 C CA . HIS A 1 89 ? -9.492 -11.033 -5.147 1.00 83.50 89 HIS A CA 1
ATOM 750 C C . HIS A 1 89 ? -8.906 -10.113 -4.064 1.00 83.50 89 HIS A C 1
ATOM 752 O O . HIS A 1 89 ? -8.085 -9.257 -4.379 1.00 83.50 89 HIS A O 1
ATOM 758 N N . ARG A 1 90 ? -9.220 -10.351 -2.784 1.00 87.88 90 ARG A N 1
ATOM 759 C CA . ARG A 1 90 ? -8.639 -9.601 -1.657 1.00 87.88 90 ARG A CA 1
ATOM 760 C C . ARG A 1 90 ? -7.146 -9.869 -1.508 1.00 87.88 90 ARG A C 1
ATOM 762 O O . ARG A 1 90 ? -6.379 -8.929 -1.346 1.00 87.88 90 ARG A O 1
ATOM 769 N N . ARG A 1 91 ? -6.709 -11.122 -1.682 1.00 88.81 91 ARG A N 1
ATOM 770 C CA . ARG A 1 91 ? -5.272 -11.453 -1.73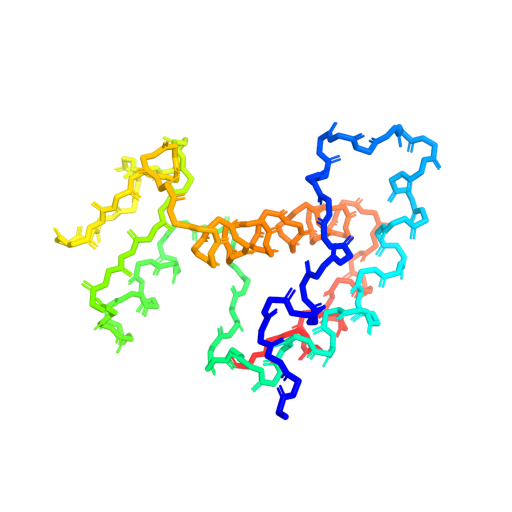8 1.00 88.81 91 ARG A CA 1
ATOM 771 C C . ARG A 1 91 ? -4.545 -10.686 -2.840 1.00 88.81 91 ARG A C 1
ATOM 773 O O . ARG A 1 91 ? -3.406 -10.283 -2.648 1.00 88.81 91 ARG A O 1
ATOM 780 N N . LYS A 1 92 ? -5.187 -10.463 -3.991 1.00 89.50 92 LYS A N 1
ATOM 781 C CA . LYS A 1 92 ? -4.604 -9.649 -5.066 1.00 89.50 92 LYS A CA 1
ATOM 782 C C . LYS A 1 92 ? -4.500 -8.171 -4.689 1.00 89.50 92 LYS A C 1
ATOM 784 O O . LYS A 1 92 ? -3.491 -7.575 -5.034 1.00 89.50 92 LYS A O 1
ATOM 789 N N . LEU A 1 93 ? -5.463 -7.606 -3.957 1.00 90.62 93 LEU A N 1
ATOM 790 C CA . LEU A 1 93 ? -5.359 -6.238 -3.426 1.00 90.62 93 LEU A CA 1
ATOM 791 C C . LEU A 1 93 ? -4.189 -6.094 -2.447 1.00 90.62 93 LEU A C 1
ATOM 793 O O . LEU A 1 93 ? -3.372 -5.193 -2.611 1.00 90.62 93 LEU A O 1
ATOM 797 N N . VAL A 1 94 ? -4.056 -7.032 -1.505 1.00 92.25 94 VAL A N 1
ATOM 798 C CA . VAL A 1 94 ? -2.906 -7.096 -0.587 1.00 92.25 94 VAL A CA 1
ATOM 799 C C . VAL A 1 94 ? -1.595 -7.162 -1.372 1.00 92.25 94 VAL A C 1
ATOM 801 O O . VAL A 1 94 ? -0.675 -6.387 -1.138 1.00 92.25 94 VAL A O 1
ATOM 804 N N . LEU A 1 95 ? -1.538 -8.030 -2.384 1.00 91.38 95 LEU A N 1
ATOM 805 C CA . LEU A 1 95 ? -0.356 -8.186 -3.224 1.00 91.38 95 LEU A CA 1
ATOM 806 C C . LEU A 1 95 ? -0.010 -6.911 -4.007 1.00 91.38 95 LEU A C 1
ATOM 808 O O . LEU A 1 95 ? 1.168 -6.624 -4.209 1.00 91.38 95 LEU A O 1
ATOM 812 N N . ILE A 1 96 ? -1.008 -6.154 -4.473 1.00 91.81 96 ILE A N 1
ATOM 813 C CA . ILE A 1 96 ? -0.791 -4.846 -5.108 1.00 91.81 96 ILE A CA 1
ATOM 814 C C . ILE A 1 96 ? -0.151 -3.893 -4.102 1.00 91.81 96 ILE A C 1
ATOM 816 O O . ILE A 1 96 ? 0.889 -3.315 -4.412 1.00 91.81 96 ILE A O 1
ATOM 820 N N . ALA A 1 97 ? -0.737 -3.771 -2.909 1.00 92.81 97 ALA A N 1
ATOM 821 C CA . ALA A 1 97 ? -0.241 -2.888 -1.860 1.00 92.81 97 ALA A CA 1
ATOM 822 C C . ALA A 1 97 ? 1.210 -3.223 -1.467 1.00 92.81 97 ALA A C 1
ATOM 824 O O . ALA A 1 97 ? 2.056 -2.331 -1.475 1.00 92.81 97 ALA A O 1
ATOM 825 N N . ASP A 1 98 ? 1.537 -4.504 -1.246 1.00 90.75 98 ASP A N 1
ATOM 826 C CA . ASP A 1 98 ? 2.906 -4.953 -0.934 1.00 90.75 98 ASP A CA 1
ATOM 827 C C . ASP A 1 98 ? 3.897 -4.616 -2.063 1.00 90.75 98 ASP A C 1
ATOM 829 O O . ASP A 1 98 ? 4.995 -4.109 -1.823 1.00 90.75 98 ASP A O 1
ATOM 833 N N . ASN A 1 99 ? 3.522 -4.846 -3.326 1.00 91.81 99 ASN A N 1
ATOM 834 C CA . ASN A 1 99 ? 4.395 -4.527 -4.458 1.00 91.81 99 ASN A CA 1
ATOM 835 C C . ASN A 1 99 ? 4.647 -3.016 -4.595 1.00 91.81 99 ASN A C 1
ATOM 837 O O . ASN A 1 99 ? 5.780 -2.619 -4.874 1.00 91.81 99 ASN A O 1
ATOM 841 N N . ILE A 1 100 ? 3.624 -2.181 -4.381 1.00 92.81 100 ILE A N 1
ATOM 842 C CA . ILE A 1 100 ? 3.760 -0.716 -4.379 1.00 92.81 100 ILE A CA 1
ATOM 843 C C . ILE A 1 100 ? 4.671 -0.279 -3.229 1.00 92.81 100 ILE A C 1
ATOM 845 O O . ILE A 1 100 ? 5.624 0.462 -3.463 1.00 92.81 100 ILE A O 1
ATOM 849 N N . ALA A 1 101 ? 4.447 -0.784 -2.014 1.00 91.94 101 ALA A N 1
ATOM 850 C CA . ALA A 1 101 ? 5.259 -0.443 -0.848 1.00 91.94 101 ALA A CA 1
ATOM 851 C C . ALA A 1 101 ? 6.744 -0.788 -1.062 1.00 91.94 101 ALA A C 1
ATOM 853 O O . ALA A 1 101 ? 7.622 0.044 -0.827 1.00 91.94 101 ALA A O 1
ATOM 854 N N . ASN A 1 102 ? 7.042 -1.984 -1.583 1.00 90.56 102 ASN A N 1
ATOM 855 C CA . ASN A 1 102 ? 8.416 -2.381 -1.900 1.00 90.56 102 ASN A CA 1
ATOM 856 C C . ASN A 1 102 ? 9.039 -1.500 -2.993 1.00 90.56 102 ASN A C 1
ATOM 858 O O . ASN A 1 102 ? 10.202 -1.111 -2.880 1.00 90.56 102 ASN A O 1
ATOM 862 N N . TYR A 1 103 ? 8.279 -1.158 -4.034 1.00 91.75 103 TYR A N 1
ATOM 863 C CA . TYR A 1 103 ? 8.750 -0.288 -5.109 1.00 91.75 103 TYR A CA 1
ATOM 864 C C . TYR A 1 103 ? 9.114 1.112 -4.612 1.00 91.75 103 TYR A C 1
ATOM 866 O O . TYR A 1 103 ? 10.223 1.583 -4.872 1.00 91.75 103 TYR A O 1
ATOM 874 N N . PHE A 1 104 ? 8.231 1.744 -3.837 1.00 92.50 104 PHE A N 1
ATOM 875 C CA . PHE A 1 104 ? 8.491 3.071 -3.282 1.00 92.50 104 PHE A CA 1
ATOM 876 C C . PHE A 1 104 ? 9.616 3.062 -2.248 1.00 92.50 104 PHE A C 1
ATOM 878 O O . PHE A 1 104 ? 10.424 3.986 -2.244 1.00 92.50 104 PHE A O 1
ATOM 885 N N . ARG A 1 105 ? 9.761 1.995 -1.450 1.00 89.62 105 ARG A N 1
ATOM 886 C CA . ARG A 1 105 ? 10.926 1.817 -0.566 1.00 89.62 105 ARG A CA 1
ATOM 887 C C . ARG A 1 105 ? 12.241 1.794 -1.351 1.00 89.62 105 ARG A C 1
ATOM 889 O O . ARG A 1 105 ? 13.215 2.419 -0.943 1.00 89.62 105 ARG A O 1
ATOM 896 N N . ILE A 1 106 ? 12.280 1.088 -2.483 1.00 88.94 106 ILE A N 1
ATOM 897 C CA . ILE A 1 106 ? 13.466 1.030 -3.352 1.00 88.94 106 ILE A CA 1
ATOM 898 C C . ILE A 1 106 ? 13.740 2.393 -3.993 1.00 88.94 106 ILE A C 1
ATOM 900 O O . ILE A 1 106 ? 14.897 2.809 -4.037 1.00 88.94 106 ILE A O 1
ATOM 904 N N . LEU A 1 107 ? 12.712 3.089 -4.486 1.00 90.50 107 LEU A N 1
ATOM 905 C CA . LEU A 1 107 ? 12.875 4.424 -5.067 1.00 90.50 107 LEU A CA 1
ATOM 906 C C . LEU A 1 107 ? 13.376 5.438 -4.045 1.00 90.50 107 LEU A C 1
ATOM 908 O O . LEU A 1 107 ? 14.321 6.161 -4.341 1.00 90.50 107 LEU A O 1
ATOM 912 N N . TYR A 1 108 ? 12.781 5.458 -2.854 1.00 88.50 108 TYR A N 1
ATOM 913 C CA . TYR A 1 108 ? 13.156 6.376 -1.783 1.00 88.50 108 TYR A CA 1
ATOM 914 C C . TYR A 1 108 ? 14.646 6.261 -1.440 1.00 88.50 108 TYR A C 1
ATOM 916 O O . TYR A 1 108 ? 15.343 7.266 -1.350 1.00 88.50 108 TYR A O 1
ATOM 924 N N . ASN A 1 109 ? 15.157 5.029 -1.354 1.00 87.31 109 ASN A N 1
ATOM 925 C CA . ASN A 1 109 ? 16.554 4.775 -1.003 1.00 87.31 109 ASN A CA 1
ATOM 926 C C . ASN A 1 109 ? 17.553 5.079 -2.131 1.00 87.31 109 ASN A C 1
ATOM 928 O O . ASN A 1 109 ? 18.709 5.367 -1.844 1.00 87.31 109 ASN A O 1
ATOM 932 N N . ASN A 1 110 ? 17.147 4.968 -3.402 1.00 87.94 110 ASN A N 1
ATOM 933 C CA . ASN A 1 110 ? 18.090 4.981 -4.531 1.00 87.94 110 ASN A CA 1
ATOM 934 C C . ASN A 1 110 ? 17.943 6.186 -5.470 1.00 87.94 110 ASN A C 1
ATOM 936 O O . ASN A 1 110 ? 18.881 6.509 -6.195 1.00 87.94 110 ASN A O 1
ATOM 940 N N . ASN A 1 111 ? 16.763 6.806 -5.546 1.00 88.00 111 ASN A N 1
ATOM 941 C CA . ASN A 1 111 ? 16.484 7.891 -6.486 1.00 88.00 111 ASN A CA 1
ATOM 942 C C . ASN A 1 111 ? 15.353 8.820 -5.984 1.00 88.00 111 ASN A C 1
ATOM 944 O O . ASN A 1 111 ? 14.207 8.708 -6.434 1.00 88.00 111 ASN A O 1
ATOM 948 N N . PRO A 1 112 ? 15.670 9.781 -5.093 1.00 84.56 112 PRO A N 1
ATOM 949 C CA . PRO A 1 112 ? 14.686 10.694 -4.503 1.00 84.56 112 PRO A CA 1
ATOM 950 C C . PRO A 1 112 ? 13.961 11.600 -5.506 1.00 84.56 112 PRO A C 1
ATOM 952 O O . PRO A 1 112 ? 12.843 12.037 -5.245 1.00 84.56 112 PRO A O 1
ATOM 955 N N . ARG A 1 113 ? 14.574 11.900 -6.660 1.00 87.19 113 ARG A N 1
ATOM 956 C CA . ARG A 1 113 ? 13.918 12.690 -7.712 1.00 87.19 113 ARG A CA 1
ATOM 957 C C . ARG A 1 113 ? 12.800 11.882 -8.362 1.00 87.19 113 ARG A C 1
ATOM 959 O O . ARG A 1 113 ? 11.650 12.309 -8.354 1.00 87.19 113 ARG A O 1
ATOM 966 N N . ARG A 1 114 ? 13.132 10.682 -8.846 1.00 89.31 114 ARG A N 1
ATOM 967 C CA . ARG A 1 114 ? 12.160 9.772 -9.461 1.00 89.31 114 ARG A CA 1
ATOM 968 C C . ARG A 1 114 ? 11.056 9.367 -8.485 1.00 89.31 114 ARG A C 1
ATOM 970 O O . ARG A 1 114 ? 9.928 9.139 -8.896 1.00 89.31 114 ARG A O 1
ATOM 977 N N . PHE A 1 115 ? 11.375 9.292 -7.195 1.00 90.75 115 PHE A N 1
ATOM 978 C CA . PHE A 1 115 ? 10.391 9.048 -6.149 1.00 90.75 115 PHE A CA 1
ATOM 979 C C . PHE A 1 115 ? 9.216 10.037 -6.199 1.00 90.75 115 PHE A C 1
ATOM 981 O O . PHE A 1 115 ? 8.072 9.593 -6.169 1.00 90.75 115 PHE A O 1
ATOM 988 N N . ARG A 1 116 ? 9.478 11.348 -6.313 1.00 89.44 116 ARG A N 1
ATOM 989 C CA . ARG A 1 116 ? 8.413 12.369 -6.352 1.00 89.44 116 ARG A CA 1
ATOM 990 C C . ARG A 1 116 ? 7.554 12.243 -7.609 1.00 89.44 116 ARG A C 1
ATOM 992 O O . ARG A 1 116 ? 6.335 12.228 -7.510 1.00 89.44 116 ARG A O 1
ATOM 999 N N . GLU A 1 117 ? 8.199 12.069 -8.761 1.00 92.94 117 GLU A N 1
ATOM 1000 C CA . GLU A 1 117 ? 7.526 11.891 -10.056 1.00 92.94 117 GLU A CA 1
ATOM 1001 C C . GLU A 1 117 ? 6.607 10.654 -10.048 1.00 92.94 117 GLU A C 1
ATOM 1003 O O . GLU A 1 117 ? 5.463 10.703 -10.496 1.00 92.94 117 GLU A O 1
ATOM 1008 N N . GLU A 1 118 ? 7.082 9.529 -9.502 1.00 93.31 118 GLU A N 1
ATOM 1009 C CA . GLU A 1 118 ? 6.280 8.304 -9.411 1.00 93.31 118 GLU A CA 1
ATOM 1010 C C . GLU A 1 118 ? 5.178 8.427 -8.345 1.00 93.31 118 GLU A C 1
ATOM 1012 O O . GLU A 1 118 ? 4.111 7.843 -8.521 1.00 93.31 118 GLU A O 1
ATOM 1017 N N . LEU A 1 119 ? 5.384 9.201 -7.271 1.00 93.81 119 LEU A N 1
ATOM 1018 C CA . LEU A 1 119 ? 4.356 9.462 -6.258 1.00 93.81 119 LEU A CA 1
ATOM 1019 C C . LEU A 1 119 ? 3.163 10.203 -6.877 1.00 93.81 119 LEU A C 1
ATOM 1021 O O . LEU A 1 119 ? 2.038 9.714 -6.799 1.00 93.81 119 LEU A O 1
ATOM 1025 N N . GLU A 1 120 ? 3.417 11.314 -7.574 1.00 92.38 120 GLU A N 1
ATOM 1026 C CA . GLU A 1 120 ? 2.389 12.068 -8.310 1.00 92.38 120 GLU A CA 1
ATOM 1027 C C . GLU A 1 120 ? 1.670 11.189 -9.338 1.00 92.38 120 GLU A C 1
ATOM 1029 O O . GLU A 1 120 ? 0.448 11.238 -9.484 1.00 92.38 120 GLU A O 1
ATOM 1034 N N . ARG A 1 121 ? 2.425 10.327 -10.023 1.00 93.88 121 ARG A N 1
ATOM 1035 C CA . ARG A 1 121 ? 1.880 9.405 -11.015 1.00 93.88 121 ARG A CA 1
ATOM 1036 C C . ARG A 1 121 ? 0.988 8.326 -10.405 1.00 93.88 121 ARG A C 1
ATOM 1038 O O . ARG A 1 121 ? -0.023 7.969 -11.008 1.00 93.88 121 ARG A O 1
ATOM 1045 N N . PHE A 1 122 ? 1.356 7.742 -9.268 1.00 94.44 122 PHE A N 1
ATOM 1046 C CA . PHE A 1 122 ? 0.623 6.611 -8.690 1.00 94.44 122 PHE A CA 1
ATOM 1047 C C . PHE A 1 122 ? -0.601 7.052 -7.907 1.00 94.44 122 PHE A C 1
ATOM 1049 O O . PHE A 1 122 ? -1.607 6.339 -7.930 1.00 94.44 122 PHE A O 1
ATOM 1056 N N . GLU A 1 123 ? -0.535 8.199 -7.236 1.00 94.38 123 GLU A N 1
ATOM 1057 C CA . GLU A 1 123 ? -1.634 8.634 -6.390 1.00 94.38 123 GLU A CA 1
ATOM 1058 C C . GLU A 1 123 ? -2.879 9.018 -7.197 1.00 94.38 123 GLU A C 1
ATOM 1060 O O . GLU A 1 123 ? -2.825 9.462 -8.349 1.00 94.38 123 GLU A O 1
ATOM 1065 N N . LYS A 1 124 ? -4.029 8.745 -6.588 1.00 93.12 124 LYS A N 1
ATOM 1066 C CA . LYS A 1 124 ? -5.372 9.137 -7.015 1.00 93.12 124 LYS A CA 1
ATOM 1067 C C . LYS A 1 124 ? -6.168 9.357 -5.740 1.00 93.12 124 LYS A C 1
ATOM 1069 O O . LYS A 1 124 ? -6.182 8.430 -4.899 1.00 93.12 124 LYS A O 1
#

Sequence (124 aa):
MVGFLEYSKWLKHFREIGSDRKKVYSTLLPRRFEKVKPLLDVVKIRFNVSEVQVLLEGLKPLLVIVDDKLYNEVEYPRKVKESRIKERHRRKLVLIADNIANYFRILYNNNPRRFREELERFEK

Foldseek 3Di:
DCDLCNLLVPQDACVVDPPVCNVVCLVCLLVSVVSNLVVDPWDADDDDLVVVQVVCVVVVDPAAEDDPVCQVVHDDPHYDYLVPDDDPSVVSVVSNVNSVNVSLVVCVVPPVVVSVVVNVVRGD

pLDDT: mean 89.47, std 7.57, range [44.06, 97.06]

Secondary structure (DSSP, 8-state):
---HHHHTTT---GGGS-HHHHHHHHHHHHHHHTTTGGG-S-----SSHHHHHHHHHHH--S-EEE-TTTTTTS--TTEEEGGG---HHHHHHHHHHHHHHHHHHHHHHH-HHHHHHHHHHH--

Radius of gyration: 14.72 Å; chains: 1; bounding box: 35×29×36 Å